Protein AF-A0A1V5GWR3-F1 (afdb_monomer_lite)

Sequence (80 aa):
MSKRKITEADVRQAWAEVLGPSQPVIPRAGWTVAELAEESGYSERTVARRLRAAIKAGKARQIGVRPAPSRAAVYEIAKR

Structure (mmCIF, N/CA/C/O backbone):
data_AF-A0A1V5GWR3-F1
#
_entry.id   AF-A0A1V5GWR3-F1
#
loop_
_atom_site.group_PDB
_atom_site.id
_atom_site.type_symbol
_atom_site.label_atom_id
_atom_site.label_alt_id
_atom_site.label_comp_id
_atom_site.label_asym_id
_atom_site.label_entity_id
_atom_site.label_seq_id
_atom_site.pdbx_PDB_ins_code
_atom_site.Cartn_x
_atom_site.Cartn_y
_atom_site.Cartn_z
_atom_site.occupancy
_atom_site.B_iso_or_equiv
_atom_site.auth_seq_id
_atom_site.auth_comp_id
_atom_site.auth_asym_id
_atom_site.auth_atom_id
_atom_site.pdbx_PDB_model_num
ATOM 1 N N . MET A 1 1 ? -9.814 17.322 38.763 1.00 48.31 1 MET A N 1
ATOM 2 C CA . MET A 1 1 ? -10.115 16.299 37.736 1.00 48.31 1 MET A CA 1
ATOM 3 C C . MET A 1 1 ? -9.959 14.922 38.363 1.00 48.31 1 MET A C 1
ATOM 5 O O . MET A 1 1 ? -8.857 14.575 38.765 1.00 48.31 1 MET A O 1
ATOM 9 N N . SER A 1 2 ? -11.057 14.183 38.537 1.00 53.19 2 SER A N 1
ATOM 10 C CA . SER A 1 2 ? -11.022 12.835 39.120 1.00 53.19 2 SER A CA 1
ATOM 11 C C . SER A 1 2 ? -10.394 11.857 38.123 1.00 53.19 2 SER A C 1
ATOM 13 O O . SER A 1 2 ? -10.813 11.812 36.966 1.00 53.19 2 SER A O 1
ATOM 15 N N . LYS A 1 3 ? -9.370 11.104 38.542 1.00 65.38 3 LYS A N 1
ATOM 16 C CA . LYS A 1 3 ? -8.756 10.051 37.719 1.00 65.38 3 LYS A CA 1
ATOM 17 C C . LYS A 1 3 ? -9.764 8.906 37.590 1.00 65.38 3 LYS A C 1
ATOM 19 O O . LYS A 1 3 ? -10.032 8.209 38.566 1.00 65.38 3 LYS A O 1
ATOM 24 N N . ARG A 1 4 ? -10.349 8.734 36.401 1.00 78.44 4 ARG A N 1
ATOM 25 C CA . ARG A 1 4 ? -11.263 7.622 36.107 1.00 78.44 4 ARG A CA 1
ATOM 26 C C . ARG A 1 4 ? -10.499 6.304 36.283 1.00 78.44 4 ARG A C 1
ATOM 28 O O . ARG A 1 4 ? -9.411 6.152 35.734 1.00 78.44 4 ARG A O 1
ATOM 35 N N . LYS A 1 5 ? -11.041 5.377 37.079 1.00 81.12 5 LYS A N 1
ATOM 36 C CA . LYS A 1 5 ? -10.471 4.032 37.226 1.00 81.12 5 LYS A CA 1
ATOM 37 C C . LYS A 1 5 ? -10.681 3.279 35.913 1.00 81.12 5 LYS A C 1
ATOM 39 O O . LYS A 1 5 ? -11.815 3.178 35.457 1.00 81.12 5 LYS A O 1
ATOM 44 N N . ILE A 1 6 ? -9.590 2.801 35.322 1.00 78.06 6 ILE A N 1
ATOM 45 C CA . ILE A 1 6 ? -9.618 1.929 34.145 1.00 78.06 6 ILE A CA 1
ATOM 46 C C . ILE A 1 6 ? -10.211 0.589 34.587 1.00 78.06 6 ILE A C 1
ATOM 48 O O . ILE A 1 6 ? -9.762 0.013 35.579 1.00 78.06 6 ILE A O 1
ATOM 52 N N . THR A 1 7 ? -11.246 0.134 33.891 1.00 86.19 7 THR A N 1
ATOM 53 C CA . THR A 1 7 ? -11.945 -1.122 34.178 1.00 86.19 7 THR A CA 1
ATOM 54 C C . THR A 1 7 ? -11.390 -2.269 33.335 1.00 86.19 7 THR A C 1
ATOM 56 O O . THR A 1 7 ? -10.721 -2.057 32.325 1.00 86.19 7 THR A O 1
ATOM 59 N N . GLU A 1 8 ? -11.688 -3.509 33.719 1.00 80.31 8 GLU A N 1
ATOM 60 C CA . GLU A 1 8 ? -11.309 -4.696 32.941 1.00 80.31 8 GLU A CA 1
ATOM 61 C C . GLU A 1 8 ? -11.912 -4.687 31.524 1.00 80.31 8 GLU A C 1
ATOM 63 O O . GLU A 1 8 ? -11.275 -5.138 30.573 1.00 80.31 8 GLU A O 1
ATOM 68 N N . ALA A 1 9 ? -13.102 -4.100 31.358 1.00 79.44 9 ALA A N 1
ATOM 69 C CA . ALA A 1 9 ? -13.722 -3.900 30.052 1.00 79.44 9 ALA A CA 1
ATOM 70 C C . ALA A 1 9 ? -12.921 -2.919 29.179 1.00 79.44 9 ALA A C 1
ATOM 72 O O . ALA A 1 9 ? -12.704 -3.204 28.002 1.00 79.44 9 ALA A O 1
ATOM 73 N N . ASP A 1 10 ? -12.416 -1.824 29.761 1.00 80.81 10 ASP A N 1
ATOM 74 C CA . ASP A 1 10 ? -11.561 -0.858 29.054 1.00 80.81 10 ASP A CA 1
ATOM 75 C C . ASP A 1 10 ? -10.243 -1.513 28.609 1.00 80.81 10 ASP A C 1
ATOM 77 O O . ASP A 1 10 ? -9.786 -1.321 27.482 1.00 80.81 10 ASP A O 1
ATOM 81 N N . VAL A 1 11 ? -9.654 -2.346 29.476 1.00 80.00 11 VAL A N 1
ATOM 82 C CA . VAL A 1 11 ? -8.447 -3.123 29.157 1.00 80.00 11 VAL A CA 1
ATOM 83 C C . VAL A 1 11 ? -8.735 -4.110 28.025 1.00 80.00 11 VAL A C 1
ATOM 85 O O . VAL A 1 11 ? -7.983 -4.169 27.055 1.00 80.00 11 VAL A O 1
ATOM 88 N N . ARG A 1 12 ? -9.841 -4.855 28.092 1.00 73.69 12 ARG A N 1
ATOM 89 C CA . ARG A 1 12 ? -10.219 -5.842 27.071 1.00 73.69 12 ARG A CA 1
ATOM 90 C C . ARG A 1 12 ? -10.534 -5.202 25.716 1.00 73.69 12 ARG A C 1
ATOM 92 O O . ARG A 1 12 ? -10.177 -5.776 24.692 1.00 73.69 12 ARG A O 1
ATOM 99 N N . GLN A 1 13 ? -11.152 -4.022 25.703 1.00 73.38 13 GLN A N 1
ATOM 100 C CA . GLN A 1 13 ? -11.407 -3.251 24.485 1.00 73.38 13 GLN A CA 1
ATOM 101 C C . GLN A 1 13 ? -10.100 -2.759 23.849 1.00 73.38 13 GLN A C 1
ATOM 103 O O . GLN A 1 13 ? -9.890 -2.969 22.657 1.00 73.38 13 GLN A O 1
ATOM 108 N N . ALA A 1 14 ? -9.184 -2.208 24.650 1.00 71.62 14 ALA A N 1
ATOM 109 C CA . ALA A 1 14 ? -7.864 -1.799 24.173 1.00 71.62 14 ALA A CA 1
ATOM 110 C C . ALA A 1 14 ? -7.060 -2.989 23.618 1.00 71.62 14 ALA A C 1
ATOM 112 O O . ALA A 1 14 ? -6.432 -2.890 22.566 1.00 71.62 14 ALA A O 1
ATOM 113 N N . TRP A 1 15 ? -7.124 -4.150 24.276 1.00 68.56 15 TRP A N 1
ATOM 114 C CA . TRP A 1 15 ? -6.487 -5.367 23.770 1.00 68.56 15 TRP A CA 1
ATOM 115 C C . TRP A 1 15 ? -7.150 -5.905 22.501 1.00 68.56 15 TRP A C 1
ATOM 117 O O . TRP A 1 15 ? -6.438 -6.407 21.642 1.00 68.56 15 TRP A O 1
ATOM 127 N N . ALA A 1 16 ? -8.467 -5.784 22.332 1.00 63.75 16 ALA A N 1
ATOM 128 C CA . ALA A 1 16 ? -9.144 -6.174 21.093 1.00 63.75 16 ALA A CA 1
ATOM 129 C C . ALA A 1 16 ? -8.733 -5.293 19.897 1.00 63.75 16 ALA A C 1
ATOM 131 O O . ALA A 1 16 ? -8.592 -5.804 18.787 1.00 63.75 16 ALA A O 1
ATOM 132 N N . GLU A 1 17 ? -8.478 -4.001 20.122 1.00 61.16 17 GLU A N 1
ATOM 133 C CA . GLU A 1 17 ? -7.924 -3.096 19.104 1.00 61.16 17 GLU A CA 1
ATOM 134 C C . GLU A 1 17 ? -6.484 -3.472 18.718 1.00 61.16 17 GLU A C 1
ATOM 136 O O . GLU A 1 17 ? -6.115 -3.383 17.548 1.00 61.16 17 GLU A O 1
ATOM 141 N N . VAL A 1 18 ? -5.685 -3.954 19.676 1.00 62.34 18 VAL A N 1
ATOM 142 C CA . VAL A 1 18 ? -4.301 -4.406 19.441 1.00 62.34 18 VAL A CA 1
ATOM 143 C C . VAL A 1 18 ? -4.236 -5.813 18.822 1.00 62.34 18 VAL A C 1
ATOM 145 O O . VAL A 1 18 ? -3.350 -6.085 18.014 1.00 62.34 18 VAL A O 1
ATOM 148 N N . LEU A 1 19 ? -5.160 -6.709 19.185 1.00 54.75 19 LEU A N 1
ATOM 149 C CA . LEU A 1 19 ? -5.206 -8.118 18.758 1.00 54.75 19 LEU A CA 1
ATOM 150 C C . LEU A 1 19 ? -6.038 -8.354 17.486 1.00 54.75 19 LEU A C 1
ATOM 152 O O . LEU A 1 19 ? -6.171 -9.500 17.047 1.00 54.75 19 LEU A O 1
ATOM 156 N N . GLY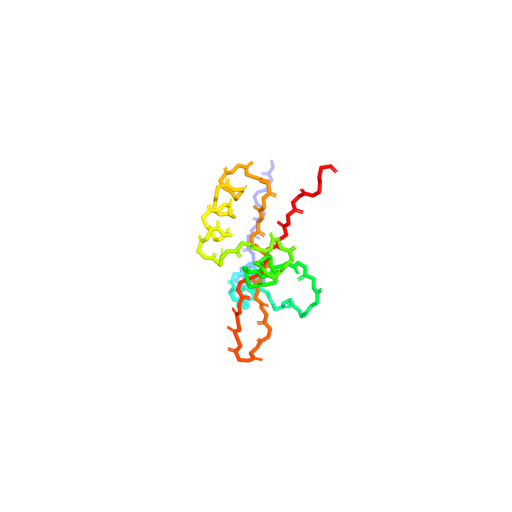 A 1 20 ? -6.595 -7.301 16.879 1.00 56.50 20 GLY A N 1
ATOM 157 C CA . GLY A 1 20 ? -7.180 -7.384 15.543 1.00 56.50 20 GLY A CA 1
ATOM 158 C C . GLY A 1 20 ? -6.167 -7.927 14.519 1.00 56.50 20 GLY A C 1
ATOM 159 O O . GLY A 1 20 ? -4.956 -7.796 14.719 1.00 56.50 20 GLY A O 1
ATOM 160 N N . PRO A 1 21 ? -6.618 -8.566 13.418 1.00 55.75 21 PRO A N 1
ATOM 161 C CA . PRO A 1 21 ? -5.720 -9.120 12.407 1.00 55.75 21 PRO A CA 1
ATOM 162 C C . PRO A 1 21 ? -4.692 -8.068 11.980 1.00 55.75 21 PRO A C 1
ATOM 164 O O . PRO A 1 21 ? -5.060 -6.953 11.618 1.00 55.75 21 PRO A O 1
ATOM 167 N N . SER A 1 22 ? -3.406 -8.438 12.026 1.00 66.25 22 SER A N 1
ATOM 168 C CA . SER A 1 22 ? -2.247 -7.527 12.010 1.00 66.25 22 SER A CA 1
ATOM 169 C C . SER A 1 22 ? -2.161 -6.577 10.806 1.00 66.25 22 SER A C 1
ATOM 171 O O . SER A 1 22 ? -1.327 -5.678 10.800 1.00 66.25 22 SER A O 1
ATOM 173 N N . GLN A 1 23 ? -3.002 -6.777 9.789 1.00 69.25 23 GLN A N 1
ATOM 174 C CA . GLN A 1 23 ? -3.294 -5.851 8.699 1.00 69.25 23 GLN A CA 1
ATOM 175 C C . GLN A 1 23 ? -4.704 -6.153 8.158 1.00 69.25 23 GLN A C 1
ATOM 177 O O . GLN A 1 23 ? -5.030 -7.328 7.956 1.00 69.25 23 GLN A O 1
ATOM 182 N N . PRO A 1 24 ? -5.536 -5.136 7.874 1.00 82.88 24 PRO A N 1
ATOM 183 C CA . PRO A 1 24 ? -6.854 -5.347 7.284 1.00 82.88 24 PRO A CA 1
ATOM 184 C C . PRO A 1 24 ? -6.737 -5.929 5.865 1.00 82.88 24 PRO A C 1
ATOM 186 O O . PRO A 1 24 ? -5.809 -5.617 5.111 1.00 82.88 24 PRO A O 1
ATOM 189 N N . VAL A 1 25 ? -7.690 -6.787 5.494 1.00 86.31 25 VAL A N 1
ATOM 190 C CA . VAL A 1 25 ? -7.763 -7.385 4.154 1.00 86.31 25 VAL A CA 1
ATOM 191 C C . VAL A 1 25 ? -8.554 -6.459 3.233 1.00 86.31 25 VAL A C 1
ATOM 193 O O . VAL A 1 25 ? -9.727 -6.189 3.477 1.00 86.31 25 VAL A O 1
ATOM 196 N N . ILE A 1 26 ? -7.920 -5.985 2.160 1.00 85.50 26 ILE A N 1
ATOM 197 C CA . ILE A 1 26 ? -8.477 -5.020 1.208 1.00 85.50 26 ILE A CA 1
ATOM 198 C C . ILE A 1 26 ? -8.651 -5.685 -0.170 1.00 85.50 26 ILE A C 1
ATOM 200 O O . ILE A 1 26 ? -7.671 -5.832 -0.910 1.00 85.50 26 ILE A O 1
ATOM 204 N N . PRO A 1 27 ? -9.882 -6.074 -0.556 1.00 80.56 27 PRO A N 1
ATOM 205 C CA . PRO A 1 27 ? -10.114 -6.825 -1.789 1.00 80.56 27 PRO A CA 1
ATOM 206 C C . PRO A 1 27 ? -10.115 -5.970 -3.063 1.00 80.56 27 PRO A C 1
ATOM 208 O O . PRO A 1 27 ? -9.769 -6.487 -4.117 1.00 80.56 27 PRO A O 1
ATOM 211 N N . ARG A 1 28 ? -10.528 -4.694 -2.998 1.00 82.69 28 ARG A N 1
ATOM 212 C CA . ARG A 1 28 ? -10.780 -3.867 -4.203 1.00 82.69 28 ARG A CA 1
ATOM 213 C C . ARG A 1 28 ? -10.212 -2.446 -4.171 1.00 82.69 28 ARG A C 1
ATOM 215 O O . ARG A 1 28 ? -10.194 -1.791 -5.203 1.00 82.69 28 ARG A O 1
ATOM 222 N N . ALA A 1 29 ? -9.798 -1.948 -3.009 1.00 87.38 29 ALA A N 1
ATOM 223 C CA . ALA A 1 29 ? -9.284 -0.585 -2.866 1.00 87.38 29 ALA A CA 1
ATOM 224 C C . ALA A 1 29 ? -7.750 -0.556 -2.848 1.00 87.38 29 ALA A C 1
ATOM 226 O O . ALA A 1 29 ? -7.106 -1.559 -2.530 1.00 87.38 29 ALA A O 1
ATOM 227 N N . GLY A 1 30 ? -7.185 0.614 -3.153 1.00 90.56 30 GLY A N 1
ATOM 228 C CA . GLY A 1 30 ? -5.741 0.839 -3.185 1.00 90.56 30 GLY A CA 1
ATOM 229 C C . GLY A 1 30 ? -5.015 -0.001 -4.233 1.00 90.56 30 GLY A C 1
ATOM 230 O O . GLY A 1 30 ? -5.626 -0.737 -5.006 1.00 90.56 30 GLY A O 1
ATOM 231 N N . TRP A 1 31 ? -3.692 0.105 -4.221 1.00 9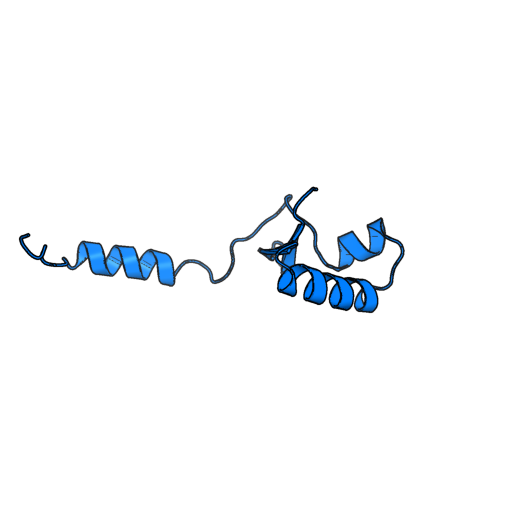2.38 31 TRP A N 1
ATOM 232 C CA . TRP A 1 31 ? -2.829 -0.462 -5.245 1.00 92.38 31 TRP A CA 1
ATOM 233 C C . TRP A 1 31 ? -1.726 -1.317 -4.636 1.00 92.38 31 TRP A C 1
ATOM 235 O O . TRP A 1 31 ? -1.102 -0.932 -3.647 1.00 92.38 31 TRP A O 1
ATOM 245 N N . THR A 1 32 ? -1.458 -2.465 -5.237 1.00 95.00 32 THR A N 1
ATOM 246 C CA . THR A 1 32 ? -0.272 -3.278 -4.970 1.00 95.00 32 THR A CA 1
ATOM 247 C C . THR A 1 32 ? 0.903 -2.801 -5.821 1.00 95.00 32 THR A C 1
ATOM 249 O O . THR A 1 32 ? 0.742 -2.055 -6.785 1.00 95.00 32 THR A O 1
ATOM 252 N N . VAL A 1 33 ? 2.116 -3.243 -5.482 1.00 94.31 33 VAL A N 1
ATOM 253 C CA . VAL A 1 33 ? 3.309 -2.948 -6.295 1.00 94.31 33 VAL A CA 1
ATOM 254 C C . VAL A 1 33 ? 3.171 -3.497 -7.718 1.00 94.31 33 VAL A C 1
ATOM 256 O O . VAL A 1 33 ? 3.586 -2.814 -8.649 1.00 94.31 33 VAL A O 1
ATOM 259 N N . ALA A 1 34 ? 2.575 -4.682 -7.877 1.00 94.38 34 ALA A N 1
ATOM 260 C CA . ALA A 1 34 ? 2.352 -5.306 -9.178 1.00 94.38 34 ALA A CA 1
ATOM 261 C C . ALA A 1 34 ? 1.362 -4.495 -10.026 1.00 94.38 34 ALA A C 1
ATOM 263 O O . ALA A 1 34 ? 1.700 -4.093 -11.132 1.00 94.38 34 ALA A O 1
ATOM 264 N N . GLU A 1 35 ? 0.204 -4.133 -9.466 1.00 93.00 35 GLU A N 1
ATOM 265 C CA . GLU A 1 35 ? -0.794 -3.308 -10.170 1.00 93.00 35 GLU A CA 1
ATOM 266 C C . GLU A 1 35 ? -0.215 -1.936 -10.566 1.00 93.00 35 GLU A C 1
ATOM 268 O O . GLU A 1 35 ? -0.448 -1.444 -11.665 1.00 93.00 35 GLU A O 1
ATOM 273 N N . LEU A 1 36 ? 0.602 -1.318 -9.703 1.00 93.56 36 LEU A N 1
ATOM 274 C CA . LEU A 1 36 ? 1.299 -0.071 -10.041 1.00 93.56 36 LEU A CA 1
ATOM 275 C C . LEU A 1 36 ? 2.366 -0.262 -11.126 1.00 93.56 36 LEU A C 1
ATOM 277 O O . LEU A 1 36 ? 2.626 0.667 -11.889 1.00 93.56 36 LEU A O 1
ATOM 281 N N . ALA A 1 37 ? 3.034 -1.413 -11.170 1.00 95.94 37 ALA A N 1
ATOM 282 C CA . ALA A 1 37 ? 4.022 -1.731 -12.199 1.00 95.94 37 ALA A CA 1
ATOM 283 C C . ALA A 1 37 ? 3.356 -1.897 -13.565 1.00 95.94 37 ALA A C 1
ATOM 285 O O . ALA A 1 37 ? 3.828 -1.302 -14.533 1.00 95.94 37 ALA A O 1
ATOM 286 N N . GLU A 1 38 ? 2.229 -2.606 -13.610 1.00 95.00 38 GLU A N 1
ATOM 287 C CA . GLU A 1 38 ? 1.402 -2.758 -14.808 1.00 95.00 38 GLU A CA 1
ATOM 288 C C . GLU A 1 38 ? 0.891 -1.403 -15.312 1.00 95.00 38 GLU A C 1
ATOM 290 O O . GLU A 1 38 ? 1.131 -1.055 -16.465 1.00 95.00 38 GLU A O 1
ATOM 295 N N . GLU A 1 39 ? 0.289 -0.593 -14.435 1.00 92.69 39 GLU A N 1
ATOM 296 C CA . GLU A 1 39 ? -0.275 0.717 -14.798 1.00 92.69 39 GLU A CA 1
ATOM 297 C C . GLU A 1 39 ? 0.794 1.704 -15.295 1.00 92.69 39 GLU A C 1
ATOM 299 O O . GLU A 1 39 ? 0.564 2.506 -16.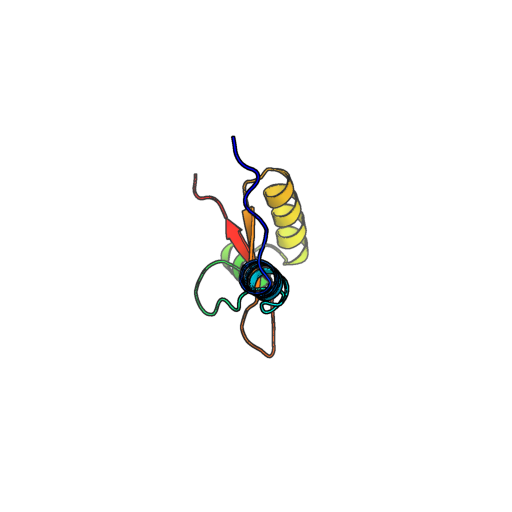196 1.00 92.69 39 GLU A O 1
ATOM 304 N N . SER A 1 40 ? 1.987 1.677 -14.695 1.00 91.38 40 SER A N 1
ATOM 305 C CA . SER A 1 40 ? 3.031 2.668 -14.975 1.00 91.38 40 SER A CA 1
ATOM 306 C C . SER A 1 40 ? 4.066 2.231 -16.016 1.00 91.38 40 SER A C 1
ATOM 308 O O . SER A 1 40 ? 4.911 3.043 -16.399 1.00 91.38 40 SER A O 1
ATOM 310 N N . GLY A 1 41 ? 4.046 0.962 -16.441 1.00 94.06 41 GLY A N 1
ATOM 311 C CA . GLY A 1 41 ? 5.020 0.372 -17.367 1.00 94.06 41 GLY A CA 1
ATOM 312 C C . GLY A 1 41 ? 6.441 0.225 -16.801 1.00 94.06 41 GLY A C 1
ATOM 313 O O . GLY A 1 41 ? 7.378 -0.084 -17.537 1.00 94.06 41 GLY A O 1
ATOM 314 N N . TYR A 1 42 ? 6.639 0.459 -15.500 1.00 95.44 42 TYR A N 1
ATOM 315 C CA . TYR A 1 42 ? 7.933 0.292 -14.835 1.00 95.44 42 TYR A CA 1
ATOM 316 C C . TYR A 1 42 ? 8.056 -1.089 -14.197 1.00 95.44 42 TYR A C 1
ATOM 318 O O . TYR A 1 42 ? 7.081 -1.673 -13.746 1.00 95.44 42 TYR A O 1
ATOM 326 N N . SER A 1 43 ? 9.291 -1.573 -14.037 1.00 97.38 43 SER A N 1
ATOM 327 C CA . SER A 1 43 ? 9.535 -2.797 -13.269 1.00 97.38 43 SER A CA 1
ATOM 328 C C . SER A 1 43 ? 9.082 -2.663 -11.811 1.00 97.38 43 SER A C 1
ATOM 330 O O . SER A 1 43 ? 9.267 -1.612 -11.185 1.00 97.38 43 SER A O 1
ATOM 332 N N . GLU A 1 44 ? 8.598 -3.760 -11.223 1.00 95.88 44 GLU A N 1
ATOM 333 C CA . GLU A 1 44 ? 8.187 -3.809 -9.812 1.00 95.88 44 GLU A CA 1
ATOM 334 C C . GLU A 1 44 ? 9.275 -3.299 -8.860 1.00 95.88 44 GLU A C 1
ATOM 336 O O . GLU A 1 44 ? 8.995 -2.564 -7.915 1.00 95.88 44 GLU A O 1
ATOM 341 N N . ARG A 1 45 ? 10.552 -3.602 -9.136 1.00 96.94 45 ARG A N 1
ATOM 342 C CA . ARG A 1 45 ? 11.693 -3.096 -8.353 1.00 96.94 45 ARG A CA 1
ATOM 343 C C . ARG A 1 45 ? 11.749 -1.567 -8.343 1.00 96.94 45 ARG A C 1
ATOM 345 O O . ARG A 1 45 ? 12.049 -0.957 -7.312 1.00 96.94 45 ARG A O 1
ATOM 352 N N . THR A 1 46 ? 11.481 -0.942 -9.487 1.00 96.62 46 THR A N 1
ATOM 353 C CA . THR A 1 46 ? 11.473 0.519 -9.631 1.00 96.62 46 THR A CA 1
ATOM 354 C C . THR A 1 46 ? 10.287 1.123 -8.896 1.00 96.62 46 THR A C 1
ATOM 356 O O . THR A 1 46 ? 10.465 2.090 -8.150 1.00 96.62 46 THR A O 1
ATOM 359 N N . VAL A 1 47 ? 9.106 0.524 -9.051 1.00 96.38 47 VAL A N 1
ATOM 360 C CA . VAL A 1 47 ? 7.889 0.929 -8.344 1.00 96.38 47 VAL A CA 1
ATOM 361 C C . VAL A 1 47 ? 8.074 0.809 -6.837 1.00 96.38 47 VAL A C 1
ATOM 363 O O . VAL A 1 47 ? 7.883 1.795 -6.135 1.00 96.38 47 VAL A O 1
ATOM 366 N N . ALA A 1 48 ? 8.557 -0.325 -6.329 1.00 95.25 48 ALA A N 1
ATOM 367 C CA . ALA A 1 48 ? 8.815 -0.534 -4.906 1.00 95.25 48 ALA A CA 1
ATOM 368 C C . ALA A 1 48 ? 9.783 0.514 -4.334 1.00 95.25 48 ALA A C 1
ATOM 370 O O . ALA A 1 48 ? 9.557 1.057 -3.251 1.00 95.25 48 ALA A O 1
ATOM 371 N N . ARG A 1 49 ? 10.849 0.855 -5.073 1.00 96.50 49 ARG A N 1
ATOM 372 C CA . ARG A 1 49 ? 11.788 1.914 -4.671 1.00 96.50 49 ARG A CA 1
ATOM 373 C C . ARG A 1 49 ? 11.104 3.281 -4.589 1.00 96.50 49 ARG A C 1
ATOM 375 O O . ARG A 1 49 ? 11.295 3.992 -3.603 1.00 96.50 49 ARG A O 1
ATOM 382 N N . ARG A 1 50 ? 10.318 3.655 -5.604 1.00 94.75 50 ARG A N 1
ATOM 383 C CA . ARG A 1 50 ? 9.587 4.935 -5.642 1.00 94.75 50 ARG A CA 1
ATOM 384 C C . ARG A 1 50 ? 8.505 5.001 -4.566 1.00 94.75 50 ARG A C 1
ATOM 386 O O . ARG A 1 50 ? 8.369 6.026 -3.907 1.00 94.75 50 ARG A O 1
ATOM 393 N N . LEU A 1 51 ? 7.803 3.899 -4.335 1.00 94.38 51 LEU A N 1
ATOM 394 C CA . LEU A 1 51 ? 6.764 3.778 -3.323 1.00 94.38 51 LEU A CA 1
ATOM 395 C C . LEU A 1 51 ? 7.331 3.956 -1.911 1.00 94.38 51 LEU A C 1
ATOM 397 O O . LEU A 1 51 ? 6.769 4.716 -1.130 1.00 94.38 51 LEU A O 1
ATOM 401 N N . ARG A 1 52 ? 8.496 3.369 -1.595 1.00 94.25 52 ARG A N 1
ATOM 402 C CA . ARG A 1 52 ? 9.190 3.634 -0.318 1.00 94.25 52 ARG A CA 1
ATOM 403 C C . ARG A 1 52 ? 9.517 5.116 -0.132 1.00 94.25 52 ARG A C 1
ATOM 405 O O . ARG A 1 52 ? 9.338 5.648 0.960 1.00 94.25 52 ARG A O 1
ATOM 412 N N . ALA A 1 53 ? 9.974 5.790 -1.189 1.00 94.38 53 ALA A N 1
ATOM 413 C CA . ALA A 1 53 ? 10.233 7.227 -1.137 1.00 94.38 53 ALA A CA 1
ATOM 414 C C . ALA A 1 53 ? 8.939 8.038 -0.937 1.00 94.38 53 ALA A C 1
ATOM 416 O O . ALA A 1 53 ? 8.932 8.987 -0.156 1.00 94.38 53 ALA A O 1
ATOM 417 N N . ALA A 1 54 ? 7.837 7.641 -1.581 1.00 92.81 54 ALA A N 1
ATOM 418 C CA . ALA A 1 54 ? 6.527 8.263 -1.403 1.00 92.81 54 ALA A CA 1
ATOM 419 C C . ALA A 1 54 ? 5.988 8.084 0.025 1.00 92.81 54 ALA A C 1
ATOM 421 O O . ALA A 1 54 ? 5.48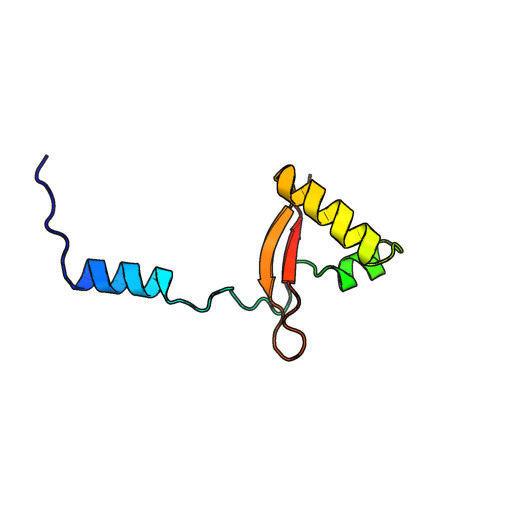6 9.047 0.598 1.00 92.81 54 ALA A O 1
ATOM 422 N N . ILE A 1 55 ? 6.162 6.901 0.623 1.00 92.81 55 ILE A N 1
ATOM 423 C CA . ILE A 1 55 ? 5.805 6.632 2.024 1.00 92.81 55 ILE A CA 1
ATOM 424 C C . ILE A 1 55 ? 6.623 7.515 2.966 1.00 92.81 55 ILE A C 1
ATOM 426 O O . ILE A 1 55 ? 6.056 8.189 3.821 1.00 92.81 55 ILE A O 1
ATOM 430 N N . LYS A 1 56 ? 7.947 7.591 2.767 1.00 93.31 56 LYS A N 1
ATOM 431 C CA . LYS A 1 56 ? 8.819 8.473 3.560 1.00 93.31 56 LYS A CA 1
ATOM 432 C C . LYS A 1 56 ? 8.415 9.948 3.448 1.00 93.31 56 LYS A C 1
ATOM 434 O O . LYS A 1 56 ? 8.571 10.698 4.402 1.00 93.31 56 LYS A O 1
ATOM 439 N N . ALA A 1 57 ? 7.894 10.357 2.294 1.00 92.06 57 ALA A N 1
ATOM 440 C CA . ALA A 1 57 ? 7.400 11.708 2.052 1.00 92.06 57 ALA A CA 1
ATOM 441 C C . ALA A 1 57 ? 5.945 11.938 2.512 1.00 92.06 57 ALA A C 1
ATOM 443 O O . ALA A 1 57 ? 5.411 13.014 2.256 1.00 92.06 57 ALA A O 1
ATOM 444 N N . GLY A 1 58 ? 5.279 10.944 3.115 1.00 91.19 58 GLY A N 1
ATOM 445 C CA . GLY A 1 58 ? 3.874 11.035 3.534 1.00 91.19 58 GLY A CA 1
ATOM 446 C C . GLY A 1 58 ? 2.861 11.061 2.381 1.00 91.19 58 GLY A C 1
ATOM 447 O O . GLY A 1 58 ? 1.699 11.387 2.589 1.00 91.19 58 GLY A O 1
ATOM 448 N N . LYS A 1 59 ? 3.285 10.730 1.156 1.00 92.19 59 LYS A N 1
ATOM 449 C CA . LYS A 1 59 ? 2.452 10.746 -0.063 1.00 92.19 59 LYS A CA 1
ATOM 450 C C . LYS A 1 59 ? 1.788 9.404 -0.361 1.00 92.19 59 LYS A C 1
ATOM 452 O O . LYS A 1 59 ? 0.976 9.311 -1.275 1.00 92.19 59 LYS A O 1
ATOM 457 N N . ALA A 1 60 ? 2.162 8.360 0.366 1.00 93.62 60 ALA A N 1
ATOM 458 C CA . ALA A 1 60 ? 1.533 7.053 0.287 1.00 93.62 60 ALA A CA 1
ATOM 459 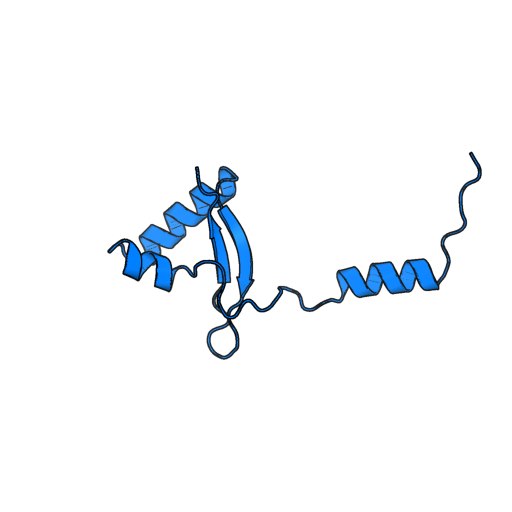C C . ALA A 1 60 ? 1.556 6.379 1.660 1.00 93.62 60 ALA A C 1
ATOM 461 O O . ALA A 1 60 ? 2.441 6.650 2.472 1.00 93.62 60 ALA A O 1
ATOM 462 N N . ARG A 1 61 ? 0.616 5.471 1.910 1.00 92.31 61 ARG A N 1
ATOM 463 C CA . ARG A 1 61 ? 0.599 4.640 3.120 1.00 92.31 61 ARG A CA 1
ATOM 464 C C . ARG A 1 61 ? 0.141 3.229 2.798 1.00 92.31 61 ARG A C 1
ATOM 466 O O . ARG A 1 61 ? -0.691 3.036 1.917 1.00 92.31 61 ARG A O 1
ATOM 473 N N . GLN A 1 62 ? 0.680 2.247 3.514 1.00 91.81 62 GLN A N 1
ATOM 474 C CA . GLN A 1 62 ? 0.145 0.893 3.454 1.00 91.81 62 GLN A CA 1
ATOM 475 C C . GLN A 1 62 ? -1.185 0.867 4.207 1.00 91.81 62 GLN A C 1
ATOM 477 O O . GLN A 1 62 ? -1.247 1.285 5.360 1.00 91.81 62 GLN A O 1
ATOM 482 N N . ILE A 1 63 ? -2.235 0.391 3.545 1.00 90.31 63 ILE A N 1
ATOM 483 C CA . ILE A 1 63 ? -3.588 0.324 4.105 1.00 90.31 63 ILE A CA 1
ATOM 484 C C . ILE A 1 63 ? -4.032 -1.099 4.417 1.00 90.31 63 ILE A C 1
ATOM 486 O O . ILE A 1 63 ? -5.072 -1.260 5.034 1.00 90.31 63 ILE A O 1
ATOM 490 N N . GLY A 1 64 ? -3.279 -2.122 4.001 1.00 91.00 64 GLY A N 1
ATOM 491 C CA . GLY A 1 64 ? -3.621 -3.516 4.267 1.00 91.00 64 GLY A CA 1
ATOM 492 C C . GLY A 1 64 ? -2.921 -4.502 3.340 1.00 91.00 64 GLY A C 1
ATOM 493 O O . GLY A 1 64 ? -1.830 -4.226 2.829 1.00 91.00 64 GLY A O 1
ATOM 494 N N . VAL A 1 65 ? -3.570 -5.647 3.127 1.00 93.19 65 VAL A N 1
ATOM 495 C CA . VAL A 1 65 ? -3.126 -6.718 2.219 1.00 93.19 65 VAL A CA 1
ATOM 496 C C . VAL A 1 65 ? -4.268 -7.223 1.341 1.00 93.19 65 VAL A C 1
ATOM 498 O O . VAL A 1 65 ? -5.432 -7.155 1.729 1.00 93.19 65 VAL A O 1
ATOM 501 N N . ARG A 1 66 ? -3.952 -7.772 0.167 1.00 91.44 66 ARG A N 1
ATOM 502 C CA . ARG A 1 66 ? -4.915 -8.526 -0.648 1.00 91.44 66 ARG A CA 1
ATOM 503 C C . ARG A 1 66 ? -5.349 -9.820 0.074 1.00 91.44 66 ARG A C 1
ATOM 505 O O . ARG A 1 66 ? -4.642 -10.290 0.971 1.00 91.44 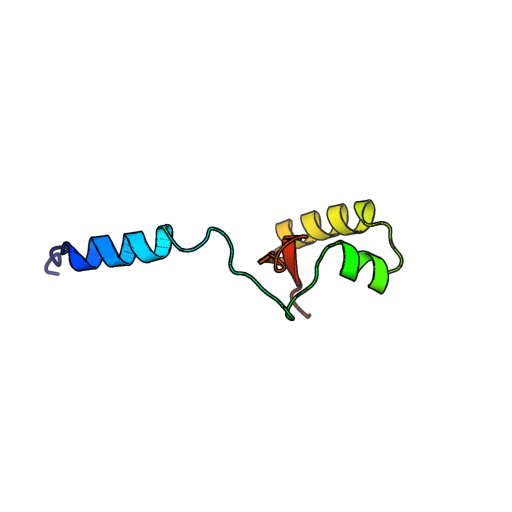66 ARG A O 1
ATOM 512 N N . PRO A 1 67 ? -6.489 -10.425 -0.305 1.00 89.06 67 PRO A N 1
ATOM 513 C CA . PRO A 1 67 ? -6.858 -11.764 0.150 1.00 89.06 67 PRO A CA 1
ATOM 514 C C . PRO A 1 67 ? -5.794 -12.826 -0.190 1.00 89.06 67 PRO A C 1
ATOM 516 O O . PRO A 1 67 ? -4.926 -12.627 -1.047 1.00 89.06 67 PRO A O 1
ATOM 519 N N . ALA A 1 68 ? -5.860 -13.971 0.491 1.00 84.50 68 ALA A N 1
ATOM 520 C CA . ALA A 1 68 ? -5.056 -15.141 0.143 1.00 84.50 68 ALA A CA 1
ATOM 521 C C . ALA A 1 68 ? -5.333 -15.589 -1.315 1.00 84.50 68 ALA A C 1
ATOM 523 O O . ALA A 1 68 ? -6.445 -15.380 -1.803 1.00 84.50 68 ALA A O 1
ATOM 524 N N . PRO A 1 69 ? -4.355 -16.199 -2.015 1.00 84.38 69 PRO A N 1
ATOM 525 C CA . PRO A 1 69 ? -3.043 -16.632 -1.514 1.00 84.38 69 PRO A CA 1
ATOM 526 C C . PRO A 1 69 ? -1.958 -15.547 -1.544 1.00 84.38 69 PRO A C 1
ATOM 528 O O . PRO A 1 69 ? -0.987 -15.646 -0.805 1.00 84.38 69 PRO A O 1
ATOM 531 N N . SER A 1 70 ? -2.118 -14.504 -2.362 1.00 85.62 70 SER A N 1
ATOM 532 C CA . SER A 1 70 ? -1.064 -13.514 -2.616 1.00 85.62 70 SER A CA 1
ATOM 533 C C . SER A 1 70 ? -0.674 -12.712 -1.370 1.00 85.62 70 SER A C 1
ATOM 535 O O . SER A 1 70 ? 0.510 -12.476 -1.141 1.00 85.62 70 SER A O 1
ATOM 537 N N . ARG A 1 71 ? -1.658 -12.266 -0.570 1.00 88.62 71 ARG A N 1
ATOM 538 C CA . ARG A 1 71 ? -1.436 -11.350 0.568 1.00 88.62 71 ARG A CA 1
ATOM 539 C C . ARG A 1 71 ? -0.561 -10.128 0.234 1.00 88.62 71 ARG A C 1
ATOM 541 O O . ARG A 1 71 ? 0.075 -9.566 1.125 1.00 88.62 71 ARG A O 1
ATOM 548 N N . ALA A 1 72 ? -0.540 -9.693 -1.029 1.00 91.94 72 ALA A N 1
ATOM 549 C CA . ALA A 1 72 ? 0.247 -8.544 -1.462 1.00 91.94 72 ALA A CA 1
ATOM 550 C C . ALA A 1 72 ? -0.125 -7.287 -0.668 1.00 91.94 72 ALA A C 1
ATOM 552 O O . ALA A 1 72 ? -1.306 -7.021 -0.438 1.00 91.94 72 ALA A O 1
ATOM 553 N N . ALA A 1 73 ? 0.880 -6.510 -0.267 1.00 92.25 73 ALA A N 1
ATOM 554 C CA . ALA A 1 73 ? 0.673 -5.248 0.429 1.00 92.25 73 ALA A CA 1
ATOM 555 C C . ALA A 1 73 ? -0.075 -4.249 -0.464 1.00 92.25 73 ALA A C 1
ATOM 557 O O . ALA A 1 73 ? 0.254 -4.080 -1.639 1.00 92.25 73 ALA A O 1
ATOM 558 N N . VAL A 1 74 ? -1.070 -3.585 0.120 1.00 94.12 74 VAL A N 1
ATOM 559 C CA . VAL A 1 74 ? -1.947 -2.628 -0.557 1.00 94.12 74 VAL A CA 1
ATOM 560 C C . VAL A 1 74 ? -1.657 -1.232 -0.037 1.00 94.12 74 VAL A C 1
ATOM 562 O O . VAL A 1 74 ? -1.588 -1.012 1.176 1.00 94.12 74 VAL A O 1
ATOM 565 N N . TYR A 1 75 ? -1.525 -0.285 -0.957 1.00 94.00 75 TYR A N 1
ATOM 566 C CA . TYR A 1 75 ? -1.145 1.087 -0.674 1.00 94.00 75 TYR A CA 1
ATOM 567 C C . TYR A 1 75 ? -2.197 2.071 -1.173 1.00 94.00 75 TYR A C 1
ATOM 569 O O . TYR A 1 75 ? -2.753 1.936 -2.261 1.00 94.00 75 TYR A O 1
ATOM 577 N N . GLU A 1 76 ? -2.438 3.098 -0.373 1.00 93.62 76 GLU A N 1
ATOM 578 C CA . GLU A 1 76 ? -3.168 4.290 -0.778 1.00 93.62 76 GLU A CA 1
ATOM 579 C C . GLU A 1 76 ? -2.152 5.372 -1.140 1.00 93.62 76 GLU A C 1
ATOM 581 O O . GLU A 1 76 ? -1.232 5.649 -0.367 1.00 93.62 76 GLU A O 1
ATOM 586 N N . ILE A 1 77 ? -2.305 5.962 -2.325 1.00 89.06 77 ILE A N 1
ATOM 587 C CA . ILE A 1 77 ? -1.490 7.082 -2.797 1.00 89.06 77 ILE A CA 1
ATOM 588 C C . ILE A 1 77 ? -2.336 8.338 -2.619 1.00 89.06 77 ILE A C 1
ATOM 590 O O . ILE A 1 77 ? -3.452 8.400 -3.136 1.00 89.06 77 ILE A O 1
ATOM 594 N N . ALA A 1 78 ? -1.820 9.327 -1.892 1.00 81.31 78 ALA A N 1
ATOM 595 C CA . ALA A 1 78 ? -2.497 10.604 -1.731 1.00 81.31 78 ALA A CA 1
ATOM 596 C C . ALA A 1 78 ? -2.673 11.240 -3.118 1.00 81.31 78 ALA A C 1
ATOM 598 O O . ALA A 1 78 ? -1.686 11.561 -3.789 1.00 81.31 78 ALA A O 1
ATOM 599 N N . LYS A 1 79 ? -3.925 11.382 -3.569 1.00 63.53 79 LYS A N 1
ATOM 600 C CA . LYS A 1 79 ? -4.222 12.184 -4.757 1.00 63.53 79 LYS A CA 1
ATOM 601 C C . LYS A 1 79 ? -3.884 13.638 -4.426 1.00 63.53 79 LYS A C 1
ATOM 603 O O . LYS A 1 79 ? -4.235 14.118 -3.350 1.00 63.53 79 LYS A O 1
ATOM 608 N N . ARG A 1 80 ? -3.121 14.268 -5.319 1.00 51.31 80 ARG A N 1
ATOM 609 C CA . ARG A 1 80 ? -2.876 15.713 -5.301 1.00 51.31 80 ARG A CA 1
ATOM 610 C C . ARG A 1 80 ? -4.177 16.481 -5.466 1.00 51.31 80 ARG A C 1
ATOM 612 O O . ARG A 1 80 ? -5.055 15.956 -6.186 1.00 51.31 80 ARG A O 1
#

Foldseek 3Di:
DDDDDQDPVNVVVVVCVVPPDPFDADADDADFLVRVCVVVVHDSVVSVVVQVVCVVVVQKDFRGAHDPDVRTTGMDGHDD

Radius of gyration: 18.0 Å; chains: 1; bounding box: 26×33×56 Å

Secondary structure (DSSP, 8-state):
---PPPPHHHHHHHHHHHHS-SS-B-SSSSB-HHHHHHHHTS-HHHHHHHHHHHHHTTSEEEEEEPSTTT--EEEEE---

pLDDT: mean 84.32, std 12.91, range [48.31, 97.38]